Protein AF-A0A2A5T8N6-F1 (afdb_monomer_lite)

Organism: Eubacterium maltosivorans (NCBI:txid2041044)

Structure (mmCIF, N/CA/C/O backbone):
data_AF-A0A2A5T8N6-F1
#
_entry.id   AF-A0A2A5T8N6-F1
#
loop_
_atom_site.group_PDB
_atom_site.id
_atom_site.type_symbol
_atom_site.label_atom_id
_atom_site.label_alt_id
_atom_site.label_comp_id
_atom_site.label_asym_id
_atom_site.label_entity_id
_atom_site.label_seq_id
_atom_site.pdbx_PDB_ins_code
_atom_site.Cartn_x
_atom_site.Cartn_y
_atom_site.Cartn_z
_atom_site.occupancy
_atom_site.B_iso_or_equiv
_atom_site.auth_seq_id
_atom_site.auth_comp_id
_atom_site.auth_asym_id
_atom_site.auth_atom_id
_atom_site.pdbx_PDB_model_num
ATOM 1 N N . MET A 1 1 ? 2.665 5.094 18.261 1.00 73.38 1 MET A N 1
ATOM 2 C CA . MET A 1 1 ? 1.581 5.484 17.339 1.00 73.38 1 MET A CA 1
ATOM 3 C C . MET A 1 1 ? 0.689 4.276 17.241 1.00 73.38 1 MET A C 1
ATOM 5 O O . MET A 1 1 ? 1.236 3.207 17.013 1.00 73.38 1 MET A O 1
ATOM 9 N N . ASP A 1 2 ? -0.596 4.418 17.526 1.00 89.69 2 ASP A N 1
ATOM 10 C CA . ASP A 1 2 ? -1.548 3.313 17.413 1.00 89.69 2 ASP A CA 1
ATOM 11 C C . ASP A 1 2 ? -1.787 2.940 15.940 1.00 89.69 2 ASP A C 1
ATOM 13 O O . ASP A 1 2 ? -1.497 3.712 15.018 1.00 89.69 2 ASP A O 1
ATOM 17 N N . GLU A 1 3 ? -2.291 1.730 15.726 1.00 89.69 3 GLU A N 1
ATOM 18 C CA . GLU A 1 3 ? -2.516 1.113 14.420 1.00 89.69 3 GLU A CA 1
ATOM 19 C C . GLU A 1 3 ? -3.525 1.901 13.582 1.00 89.69 3 GLU A C 1
ATOM 21 O O . GLU A 1 3 ? -3.351 2.043 12.369 1.00 89.69 3 GLU A O 1
ATOM 26 N N . LYS A 1 4 ? -4.550 2.470 14.227 1.00 89.81 4 LYS A N 1
ATOM 27 C CA . LYS A 1 4 ? -5.560 3.298 13.563 1.00 89.81 4 LYS A CA 1
ATOM 28 C C . LYS A 1 4 ? -4.931 4.583 13.020 1.00 89.81 4 LYS A C 1
ATOM 30 O O . LYS A 1 4 ? -5.080 4.872 11.836 1.00 89.81 4 LYS A O 1
ATOM 35 N N . THR A 1 5 ? -4.141 5.284 13.833 1.00 92.88 5 THR A N 1
ATOM 36 C CA . THR A 1 5 ? -3.376 6.460 13.394 1.00 92.88 5 THR A CA 1
ATOM 37 C C . THR A 1 5 ? -2.372 6.109 12.284 1.00 92.88 5 THR A C 1
ATOM 39 O O . THR A 1 5 ? -2.135 6.916 11.383 1.00 92.88 5 THR A O 1
ATOM 42 N N . MET A 1 6 ? -1.769 4.911 12.306 1.00 94.00 6 MET A N 1
ATOM 43 C CA . MET A 1 6 ? -0.930 4.429 11.196 1.00 94.00 6 MET A CA 1
ATOM 44 C C . MET A 1 6 ? -1.714 4.285 9.895 1.00 94.00 6 MET A C 1
ATOM 46 O O . MET A 1 6 ? -1.288 4.827 8.875 1.00 94.00 6 MET A O 1
ATOM 50 N N . LEU A 1 7 ? -2.862 3.608 9.932 1.00 94.25 7 LEU A N 1
ATOM 51 C CA . LEU A 1 7 ? -3.712 3.433 8.758 1.00 94.25 7 LEU A CA 1
ATOM 52 C C . LEU A 1 7 ? -4.185 4.774 8.189 1.00 94.25 7 LEU A C 1
ATOM 54 O O . LEU A 1 7 ? -4.133 4.970 6.975 1.00 94.25 7 LEU A O 1
ATOM 58 N N . GLU A 1 8 ? -4.610 5.701 9.048 1.00 94.44 8 GLU A N 1
ATOM 59 C CA . GLU A 1 8 ? -5.041 7.043 8.643 1.00 94.44 8 GLU A CA 1
ATOM 60 C C . GLU A 1 8 ? -3.920 7.779 7.898 1.00 94.44 8 GLU A C 1
ATOM 62 O O . GLU A 1 8 ? -4.141 8.302 6.807 1.00 94.44 8 GLU A O 1
ATOM 67 N N . LYS A 1 9 ? -2.685 7.736 8.416 1.00 95.31 9 LYS A N 1
ATOM 68 C CA . LYS A 1 9 ? -1.523 8.348 7.752 1.00 95.31 9 LYS A CA 1
ATOM 69 C C . LYS A 1 9 ? -1.164 7.683 6.427 1.00 95.31 9 LYS A C 1
ATOM 71 O O . LYS A 1 9 ? -0.817 8.388 5.482 1.00 95.31 9 LYS A O 1
ATOM 76 N N . ILE A 1 10 ? -1.226 6.353 6.343 1.00 96.12 10 ILE A N 1
ATOM 77 C CA . ILE A 1 10 ? -0.968 5.623 5.091 1.00 96.12 10 ILE A CA 1
ATOM 78 C C . ILE A 1 10 ? -2.030 5.984 4.045 1.00 96.12 10 ILE A C 1
ATOM 80 O O . ILE A 1 10 ? -1.689 6.259 2.898 1.00 96.12 10 ILE A O 1
ATOM 84 N N . THR A 1 11 ? -3.300 6.039 4.449 1.00 95.06 11 THR A N 1
ATOM 85 C CA . THR A 1 11 ? -4.426 6.388 3.569 1.00 95.06 11 THR A CA 1
ATOM 86 C C . THR A 1 11 ? -4.297 7.824 3.066 1.00 95.06 11 THR A C 1
ATOM 88 O O . THR A 1 11 ? -4.325 8.056 1.861 1.00 95.06 11 THR A O 1
ATOM 91 N N . GLN A 1 12 ? -4.026 8.774 3.964 1.00 96.81 12 GLN A N 1
ATOM 92 C CA . GLN A 1 12 ? -3.786 10.175 3.611 1.00 96.81 12 GLN A CA 1
ATOM 93 C C . GLN A 1 12 ? -2.574 10.337 2.678 1.00 96.81 12 GLN A C 1
ATOM 95 O O . GLN A 1 12 ? -2.585 11.148 1.745 1.00 96.81 12 GLN A O 1
ATOM 100 N N . TYR A 1 13 ? -1.505 9.569 2.907 1.00 96.44 13 TYR A N 1
ATOM 101 C CA . TYR A 1 13 ? -0.359 9.544 2.003 1.00 96.44 13 TYR A CA 1
ATOM 102 C C . TYR A 1 13 ? -0.765 9.030 0.615 1.00 96.44 13 TYR A C 1
ATOM 104 O O . TYR A 1 13 ? -0.385 9.633 -0.388 1.00 96.44 13 TYR A O 1
ATOM 112 N N . GLY A 1 14 ? -1.572 7.966 0.559 1.00 95.94 14 GLY A N 1
ATOM 113 C CA . GLY A 1 14 ? -2.121 7.408 -0.674 1.00 95.94 14 GLY A CA 1
ATOM 114 C C . GLY A 1 14 ? -2.898 8.437 -1.493 1.00 95.94 14 GLY A C 1
ATOM 115 O O . GLY A 1 14 ? -2.574 8.678 -2.654 1.00 95.94 14 GLY A O 1
ATOM 116 N N . GLU A 1 15 ? -3.847 9.124 -0.858 1.00 95.69 15 GLU A N 1
ATOM 117 C CA . GLU A 1 15 ? -4.662 10.171 -1.487 1.00 95.69 15 GLU A CA 1
ATOM 118 C C . GLU A 1 15 ? -3.814 11.345 -1.993 1.00 95.69 15 GLU A C 1
ATOM 120 O O . GLU A 1 15 ? -3.926 11.744 -3.152 1.00 95.69 15 GLU A O 1
ATOM 125 N N . SER A 1 16 ? -2.916 11.871 -1.153 1.00 96.81 16 SER A N 1
ATOM 126 C CA . SER A 1 16 ? -2.060 13.012 -1.518 1.00 96.81 16 SER A CA 1
ATOM 127 C C . SER A 1 16 ? -1.088 12.716 -2.663 1.00 96.81 16 SER A C 1
ATOM 129 O O . SER A 1 16 ? -0.703 13.634 -3.385 1.00 96.81 16 SER A O 1
ATOM 131 N N . HIS A 1 17 ? -0.701 11.451 -2.848 1.00 94.31 17 HIS A N 1
ATOM 132 C CA . HIS A 1 17 ? 0.220 11.021 -3.903 1.00 94.31 17 HIS A CA 1
ATOM 133 C C . HIS A 1 17 ? -0.484 10.311 -5.068 1.00 94.31 17 HIS A C 1
ATOM 135 O O . HIS A 1 17 ? 0.196 9.866 -5.995 1.00 94.31 17 HIS A O 1
ATOM 141 N N . ASN A 1 18 ? -1.820 10.222 -5.043 1.00 94.56 18 ASN A N 1
ATOM 142 C CA . ASN A 1 18 ? -2.632 9.501 -6.022 1.00 94.56 18 ASN A CA 1
ATOM 143 C C . ASN A 1 18 ? -2.160 8.046 -6.230 1.00 94.56 18 ASN A C 1
ATOM 145 O O . ASN A 1 18 ? -1.940 7.595 -7.358 1.00 94.56 18 ASN A O 1
ATOM 149 N N . VAL A 1 19 ? -1.943 7.328 -5.125 1.00 94.88 19 VAL A N 1
ATOM 150 C CA . VAL A 1 19 ? -1.573 5.909 -5.120 1.00 94.88 19 VAL A CA 1
ATOM 151 C C . VAL A 1 19 ? -2.572 5.101 -4.305 1.00 94.88 19 VAL A C 1
ATOM 153 O O . VAL A 1 19 ? -2.949 5.479 -3.198 1.00 94.88 19 VAL A O 1
ATOM 156 N N . ASP A 1 20 ? -2.971 3.956 -4.850 1.00 96.44 20 ASP A N 1
ATOM 157 C CA . ASP A 1 20 ? -3.877 3.040 -4.164 1.00 96.44 20 ASP A CA 1
ATOM 158 C C . ASP A 1 20 ? -3.210 2.425 -2.925 1.00 96.44 20 ASP A C 1
ATOM 160 O O . ASP A 1 20 ? -1.995 2.195 -2.904 1.00 96.44 20 ASP A O 1
ATOM 164 N N . VAL A 1 21 ? -4.021 2.088 -1.922 1.00 96.19 21 VAL A N 1
ATOM 165 C CA . VAL A 1 21 ? -3.603 1.356 -0.720 1.00 96.19 21 VAL A CA 1
ATOM 166 C C . VAL A 1 21 ? -4.350 0.027 -0.668 1.00 96.19 21 VAL A C 1
ATOM 168 O O . VAL A 1 21 ? -5.578 -0.004 -0.675 1.00 96.19 21 VAL A O 1
ATOM 171 N N . TYR A 1 22 ? -3.613 -1.078 -0.591 1.00 95.81 22 TYR A N 1
ATOM 172 C CA . TYR A 1 22 ? -4.171 -2.427 -0.553 1.00 95.81 22 TYR A CA 1
ATOM 173 C C . TYR A 1 22 ? -3.859 -3.129 0.770 1.00 95.81 22 TYR A C 1
ATOM 175 O O . TYR A 1 22 ? -2.759 -3.013 1.300 1.00 95.81 22 TYR A O 1
ATOM 183 N N . GLY A 1 23 ? -4.810 -3.920 1.273 1.00 94.19 23 GLY A N 1
ATOM 184 C CA . GLY A 1 23 ? -4.582 -4.842 2.396 1.00 94.19 23 GLY A CA 1
ATOM 185 C C . GLY A 1 23 ? -3.965 -6.186 1.984 1.00 94.19 23 GLY A C 1
ATOM 186 O O . GLY A 1 23 ? -3.429 -6.905 2.817 1.00 94.19 23 GLY A O 1
ATOM 187 N N . HIS A 1 24 ? -4.034 -6.540 0.698 1.00 93.75 24 HIS A N 1
ATOM 188 C CA . HIS A 1 24 ? -3.455 -7.762 0.134 1.00 93.75 24 HIS A CA 1
ATOM 189 C C . HIS A 1 24 ? -2.817 -7.472 -1.226 1.00 93.75 24 HIS A C 1
ATOM 191 O O . HIS A 1 24 ? -3.216 -6.534 -1.911 1.00 93.75 24 HIS A O 1
ATOM 197 N N . MET A 1 25 ? -1.831 -8.278 -1.628 1.00 95.75 25 MET A N 1
ATOM 198 C CA . MET A 1 25 ? -1.145 -8.101 -2.910 1.00 95.75 25 MET A CA 1
ATOM 199 C C . MET A 1 25 ? -2.121 -8.310 -4.083 1.00 95.75 25 MET A C 1
ATOM 201 O O . MET A 1 25 ? -2.659 -9.413 -4.218 1.00 95.75 25 MET A O 1
ATOM 205 N N . PRO A 1 26 ? -2.325 -7.313 -4.964 1.00 95.19 26 PRO A N 1
ATOM 206 C CA . PRO A 1 26 ? -3.108 -7.502 -6.178 1.00 95.19 26 PRO A CA 1
ATOM 207 C C . PRO A 1 26 ? -2.402 -8.445 -7.171 1.00 95.19 26 PRO A C 1
ATOM 209 O O . PRO A 1 26 ? -1.167 -8.480 -7.225 1.00 95.19 26 PRO A O 1
ATOM 212 N N . PRO A 1 27 ? -3.142 -9.179 -8.019 1.00 94.38 27 PRO A N 1
ATOM 213 C CA . PRO A 1 27 ? -2.546 -10.024 -9.052 1.00 94.38 27 PRO A CA 1
ATOM 214 C C . PRO A 1 27 ? -1.625 -9.240 -9.996 1.00 94.38 27 PRO A C 1
ATOM 216 O O . PRO A 1 27 ? -1.971 -8.159 -10.470 1.00 94.38 27 PRO A O 1
ATOM 219 N N . GLY A 1 28 ? -0.449 -9.797 -10.293 1.00 93.81 28 GLY A N 1
ATOM 220 C CA . GLY A 1 28 ? 0.537 -9.172 -11.183 1.00 93.81 28 GLY A CA 1
ATOM 221 C C . GLY A 1 28 ? 1.352 -8.043 -10.545 1.00 93.81 28 GLY A C 1
ATOM 222 O O . GLY A 1 28 ? 2.181 -7.440 -11.226 1.00 93.81 28 GLY A O 1
ATOM 223 N N . TYR A 1 29 ? 1.150 -7.762 -9.254 1.00 96.94 29 TYR A N 1
ATOM 224 C CA . TYR A 1 29 ? 1.977 -6.826 -8.506 1.00 96.94 29 TYR A CA 1
ATOM 225 C C . TYR A 1 29 ? 3.088 -7.551 -7.745 1.00 96.94 29 TYR A C 1
ATOM 227 O O . TYR A 1 29 ? 2.966 -8.713 -7.359 1.00 96.94 29 TYR A O 1
ATOM 235 N N . SER A 1 30 ? 4.186 -6.840 -7.514 1.00 95.94 30 SER A N 1
ATOM 236 C CA . SER A 1 30 ? 5.302 -7.299 -6.693 1.00 95.94 30 SER A CA 1
ATOM 237 C C . SER A 1 30 ? 5.851 -6.160 -5.841 1.00 95.94 30 SER A C 1
ATOM 239 O O . SER A 1 30 ? 5.766 -4.991 -6.231 1.00 95.94 30 SER A O 1
ATOM 241 N N . ILE A 1 31 ? 6.469 -6.503 -4.708 1.00 95.50 31 ILE A N 1
ATOM 242 C CA . ILE A 1 31 ? 7.204 -5.553 -3.861 1.00 95.50 31 ILE A CA 1
ATOM 243 C C . ILE A 1 31 ? 8.293 -4.857 -4.684 1.00 95.50 31 ILE A C 1
ATOM 245 O O . ILE A 1 31 ? 8.943 -5.475 -5.529 1.00 95.50 31 ILE A O 1
ATOM 249 N N . VAL A 1 32 ? 8.494 -3.564 -4.433 1.00 93.62 32 VAL A N 1
ATOM 250 C CA . VAL A 1 32 ? 9.598 -2.777 -4.986 1.00 93.62 32 VAL A CA 1
ATOM 251 C C . VAL A 1 32 ? 10.767 -2.822 -3.991 1.00 93.62 32 VAL A C 1
ATOM 253 O O . VAL A 1 32 ? 10.747 -2.086 -3.002 1.00 93.62 32 VAL A O 1
ATOM 256 N N . PRO A 1 33 ? 11.789 -3.671 -4.208 1.00 87.62 33 PRO A N 1
ATOM 257 C CA . PRO A 1 33 ? 12.889 -3.819 -3.260 1.00 87.62 33 PRO A CA 1
ATOM 258 C C . PRO A 1 33 ? 13.689 -2.517 -3.129 1.00 87.62 33 PRO A C 1
ATOM 260 O O . PRO A 1 33 ? 13.925 -1.816 -4.114 1.00 87.62 33 PRO A O 1
ATOM 263 N N . GLY A 1 34 ? 14.107 -2.198 -1.902 1.00 85.12 34 GLY A N 1
ATOM 264 C CA . GLY A 1 34 ? 14.916 -1.012 -1.595 1.00 85.12 34 GLY A CA 1
ATOM 265 C C . GLY A 1 34 ? 14.147 0.315 -1.553 1.00 85.12 34 GLY A C 1
ATOM 266 O O . GLY A 1 34 ? 14.760 1.360 -1.355 1.00 85.12 34 GLY A O 1
ATOM 267 N N . ALA A 1 35 ? 12.820 0.307 -1.717 1.00 87.31 35 ALA A N 1
ATOM 268 C CA . ALA A 1 35 ? 12.002 1.513 -1.631 1.00 87.31 35 ALA A CA 1
ATOM 269 C C . ALA A 1 35 ? 11.671 1.868 -0.167 1.00 87.31 35 ALA A C 1
ATOM 271 O O . ALA A 1 35 ? 10.598 1.544 0.334 1.00 87.31 35 ALA A O 1
ATOM 272 N N . SER A 1 36 ? 12.591 2.560 0.511 1.00 87.06 36 SER A N 1
ATOM 273 C CA . SER A 1 36 ? 12.467 2.961 1.925 1.00 87.06 36 SER A CA 1
ATOM 274 C C . SER A 1 36 ? 11.582 4.189 2.178 1.00 87.06 36 SER A C 1
ATOM 276 O O . SER A 1 36 ? 11.433 4.613 3.319 1.00 87.06 36 SER A O 1
ATOM 278 N N . THR A 1 37 ? 11.002 4.780 1.130 1.00 92.00 37 THR A N 1
ATOM 279 C CA . THR A 1 37 ? 10.142 5.972 1.227 1.00 92.00 37 THR A CA 1
ATOM 280 C C . THR A 1 37 ? 8.672 5.646 1.483 1.00 92.00 37 THR A C 1
ATOM 282 O O . THR A 1 37 ? 7.851 6.560 1.527 1.00 92.00 37 THR A O 1
ATOM 285 N N . ALA A 1 38 ? 8.312 4.365 1.599 1.00 93.56 38 ALA A N 1
ATOM 286 C CA . ALA A 1 38 ? 6.960 3.979 1.982 1.00 93.56 38 ALA A CA 1
ATOM 287 C C . ALA A 1 38 ? 6.676 4.428 3.429 1.00 93.56 38 ALA A C 1
ATOM 289 O O . ALA A 1 38 ? 7.563 4.328 4.284 1.00 93.56 38 ALA A O 1
ATOM 290 N N . PRO A 1 39 ? 5.459 4.908 3.734 1.00 94.69 39 PRO A N 1
ATOM 291 C CA . PRO A 1 39 ? 5.052 5.144 5.112 1.00 94.69 39 PRO A CA 1
ATOM 292 C C . PRO A 1 39 ? 5.199 3.878 5.970 1.00 94.69 39 PRO A C 1
ATOM 294 O O . PRO A 1 39 ? 4.934 2.766 5.505 1.00 94.69 39 PRO A O 1
ATOM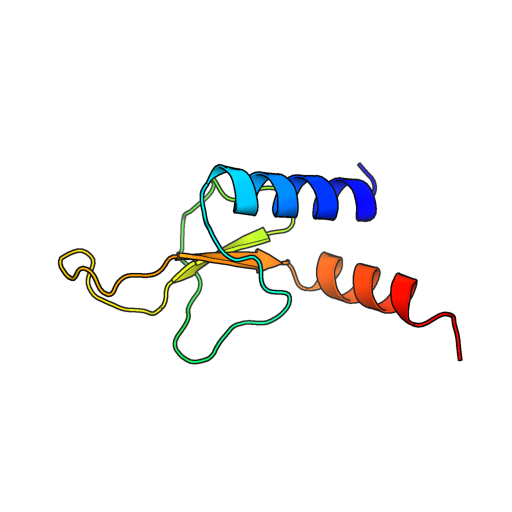 297 N N . VAL A 1 40 ? 5.584 4.047 7.238 1.00 93.81 40 VAL A N 1
ATOM 298 C CA . VAL A 1 40 ? 5.707 2.940 8.204 1.00 93.81 40 VAL A CA 1
ATOM 299 C C . VAL A 1 40 ? 4.395 2.156 8.281 1.00 93.81 40 VAL A C 1
ATOM 301 O O . VAL A 1 40 ? 3.333 2.756 8.419 1.00 93.81 40 VAL A O 1
ATOM 304 N N . GLY A 1 41 ? 4.484 0.824 8.211 1.00 94.19 41 GLY A N 1
ATOM 305 C CA . GLY A 1 41 ? 3.319 -0.065 8.140 1.00 94.19 41 GLY A CA 1
ATOM 306 C C . GLY A 1 41 ? 2.850 -0.369 6.715 1.00 94.19 41 GLY A C 1
ATOM 307 O O . GLY A 1 41 ? 1.828 -1.031 6.544 1.00 94.19 41 GLY A O 1
ATOM 308 N N . SER A 1 42 ? 3.589 0.080 5.696 1.00 95.69 42 SER A N 1
ATOM 309 C CA . SER A 1 42 ? 3.325 -0.243 4.294 1.00 95.69 42 SER A CA 1
ATOM 310 C C . SER A 1 42 ? 4.604 -0.443 3.478 1.00 95.69 42 SER A C 1
ATOM 312 O O . SER A 1 42 ? 5.680 0.026 3.853 1.00 95.69 42 SER A O 1
ATOM 314 N N . ALA A 1 43 ? 4.468 -1.091 2.324 1.00 96.69 43 ALA A N 1
ATOM 315 C CA . ALA A 1 4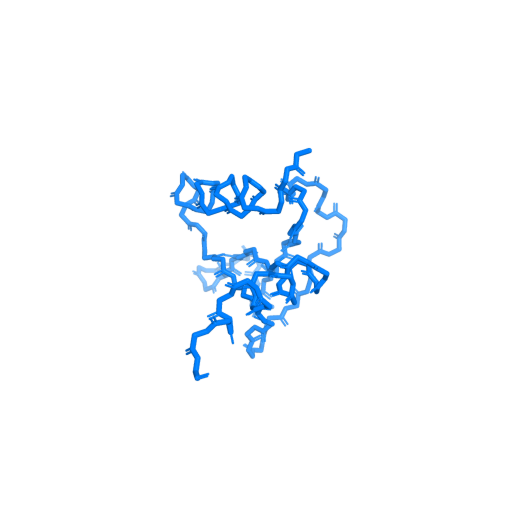3 ? 5.526 -1.283 1.344 1.00 96.69 43 ALA A CA 1
ATOM 316 C C . ALA A 1 43 ? 5.071 -0.855 -0.057 1.00 96.69 43 ALA A C 1
ATOM 318 O O . ALA A 1 43 ? 3.910 -1.020 -0.436 1.00 96.69 43 ALA A O 1
ATOM 319 N N . TRP A 1 44 ? 6.002 -0.346 -0.866 1.00 97.19 44 TRP A N 1
ATOM 320 C CA . TRP A 1 44 ? 5.731 -0.057 -2.273 1.00 97.19 44 TRP A CA 1
ATOM 321 C C . TRP A 1 44 ? 5.573 -1.342 -3.083 1.00 97.19 44 TRP A C 1
ATOM 323 O O . TRP A 1 44 ? 6.439 -2.218 -3.051 1.00 97.19 44 TRP A O 1
ATOM 333 N N . ILE A 1 45 ? 4.522 -1.398 -3.897 1.00 97.00 45 ILE A N 1
ATOM 334 C CA . ILE A 1 45 ? 4.289 -2.444 -4.894 1.00 97.00 45 ILE A CA 1
ATOM 335 C C . ILE A 1 45 ? 4.166 -1.845 -6.296 1.00 97.00 45 ILE A C 1
ATOM 337 O O . ILE A 1 45 ? 3.831 -0.670 -6.463 1.00 97.00 45 ILE A O 1
ATOM 341 N N . CYS A 1 46 ? 4.443 -2.640 -7.329 1.00 95.75 46 CYS A N 1
ATOM 342 C CA . CYS A 1 46 ? 4.221 -2.242 -8.719 1.00 95.75 46 CYS A CA 1
ATOM 343 C C . CYS A 1 46 ? 3.720 -3.400 -9.577 1.00 95.75 46 CYS A C 1
ATOM 345 O O . CYS A 1 46 ? 4.085 -4.542 -9.326 1.00 95.75 46 CYS A O 1
ATOM 347 N N . ASN A 1 47 ? 2.961 -3.092 -10.628 1.00 95.75 47 ASN A N 1
ATOM 348 C CA . ASN A 1 47 ? 2.356 -4.067 -11.548 1.00 95.75 47 ASN A CA 1
ATOM 349 C C . ASN A 1 47 ? 3.339 -4.734 -12.538 1.00 95.75 47 ASN A C 1
ATOM 351 O O . ASN A 1 47 ? 2.930 -5.192 -13.603 1.00 95.75 47 ASN A O 1
ATOM 355 N N . GLY A 1 48 ? 4.647 -4.689 -12.267 1.00 91.12 48 GLY A N 1
ATOM 356 C CA . GLY A 1 48 ? 5.683 -5.288 -13.117 1.00 91.12 48 GLY A CA 1
ATOM 357 C C . GLY A 1 48 ? 5.890 -4.644 -14.498 1.00 91.12 48 GLY A C 1
ATOM 358 O O . GLY A 1 48 ? 6.827 -5.015 -15.201 1.00 91.12 48 GLY A O 1
ATOM 359 N N . LYS A 1 49 ? 5.077 -3.657 -14.898 1.00 92.50 49 LYS A N 1
ATOM 360 C CA . LYS A 1 49 ? 5.205 -2.988 -16.201 1.00 92.50 49 LYS A CA 1
ATOM 361 C C . LYS A 1 49 ? 6.485 -2.148 -16.295 1.00 92.50 49 LYS A C 1
ATOM 363 O O . LYS A 1 49 ? 7.027 -1.643 -15.296 1.00 92.50 49 LYS A O 1
ATOM 368 N N . SER A 1 50 ? 6.970 -2.003 -17.529 1.00 87.81 50 SER A N 1
ATOM 369 C CA . SER A 1 50 ? 8.194 -1.266 -17.857 1.00 87.81 50 SER A CA 1
ATOM 370 C C . SER A 1 50 ? 8.148 0.164 -17.317 1.00 87.81 50 SER A C 1
ATOM 372 O O . SER A 1 50 ? 7.110 0.815 -17.325 1.00 87.81 50 SER A O 1
ATOM 374 N N . ARG A 1 51 ? 9.292 0.695 -16.869 1.00 84.44 51 ARG A N 1
ATOM 375 C CA . ARG A 1 51 ? 9.400 2.116 -16.482 1.00 84.44 51 ARG A CA 1
ATOM 376 C C . ARG A 1 51 ? 9.224 3.070 -17.665 1.00 84.44 51 ARG A C 1
ATOM 378 O O . ARG A 1 51 ? 8.948 4.237 -17.439 1.00 84.44 51 ARG A O 1
ATOM 385 N N . PHE A 1 52 ? 9.391 2.563 -18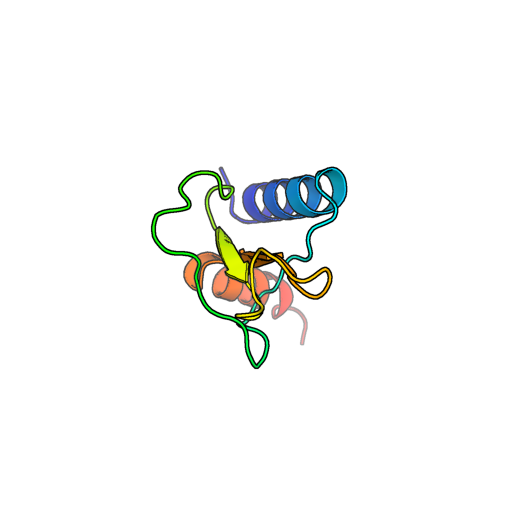.884 1.00 88.06 52 PHE A N 1
ATOM 386 C CA . PHE A 1 52 ? 9.270 3.324 -20.126 1.00 88.06 52 PHE A CA 1
ATOM 387 C C . PHE A 1 52 ? 7.878 3.206 -20.764 1.00 88.06 52 PHE A C 1
ATOM 389 O O . PHE A 1 52 ? 7.673 3.722 -21.853 1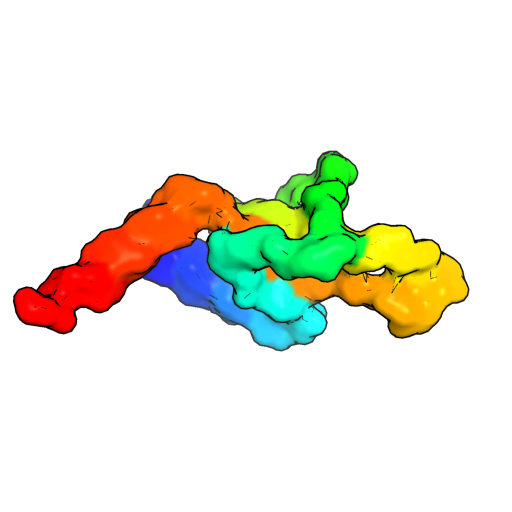.00 88.06 52 PHE A O 1
ATOM 396 N N . SER A 1 53 ? 6.943 2.499 -20.118 1.00 86.62 53 SER A N 1
ATOM 397 C CA . SER A 1 53 ? 5.544 2.429 -20.547 1.00 86.62 53 SER A CA 1
ATOM 398 C C . SER A 1 53 ? 4.664 3.263 -19.624 1.00 86.62 53 SER A C 1
ATOM 400 O O . SER A 1 53 ? 4.813 3.163 -18.402 1.00 86.62 53 SER A O 1
ATOM 402 N N . ASP A 1 54 ? 3.665 3.942 -20.183 1.00 87.25 54 ASP A N 1
ATOM 403 C CA . ASP A 1 54 ? 2.620 4.649 -19.423 1.00 87.25 54 ASP A CA 1
ATOM 404 C C . ASP A 1 54 ? 1.673 3.702 -18.655 1.00 87.25 54 ASP A C 1
ATOM 406 O O . ASP A 1 54 ? 0.786 4.124 -17.918 1.00 87.25 54 ASP A O 1
ATOM 410 N N . GLU A 1 55 ? 1.872 2.389 -18.783 1.00 91.62 55 GLU A N 1
ATOM 411 C CA . GLU A 1 55 ? 1.109 1.356 -18.081 1.00 91.62 55 GLU A CA 1
ATOM 412 C C . GLU A 1 55 ? 1.615 1.072 -16.656 1.00 91.62 55 GLU A C 1
ATOM 414 O O . GLU A 1 55 ? 1.007 0.277 -15.929 1.00 91.62 55 GLU A O 1
ATOM 419 N N . ARG A 1 56 ? 2.752 1.652 -16.242 1.00 91.12 56 ARG A N 1
ATOM 420 C CA . ARG A 1 56 ? 3.338 1.364 -14.929 1.00 91.12 56 ARG A CA 1
ATOM 421 C C . ARG A 1 56 ? 2.511 1.979 -13.812 1.00 91.12 56 ARG A C 1
ATOM 423 O O . ARG A 1 56 ? 2.425 3.193 -13.684 1.00 91.12 56 ARG A O 1
ATOM 430 N N . ARG A 1 57 ? 2.006 1.123 -12.925 1.00 93.44 57 ARG A N 1
ATOM 431 C CA . ARG A 1 57 ? 1.270 1.532 -11.723 1.00 93.44 57 ARG A CA 1
ATOM 432 C C . ARG A 1 57 ? 2.050 1.160 -10.472 1.00 93.44 57 ARG A C 1
ATOM 434 O O . ARG A 1 57 ? 2.624 0.070 -10.393 1.00 93.44 57 ARG A O 1
ATOM 441 N N . LYS A 1 58 ? 2.081 2.080 -9.508 1.00 94.75 58 LYS A N 1
ATOM 442 C CA . LYS A 1 58 ? 2.5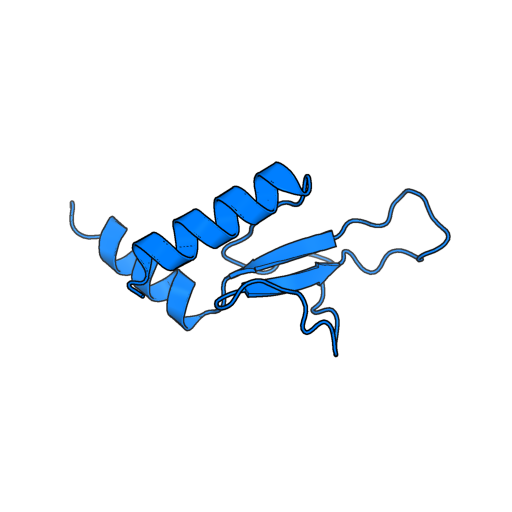96 1.856 -8.153 1.00 94.75 58 LYS A CA 1
ATOM 443 C C . LYS A 1 58 ? 1.449 1.979 -7.160 1.00 94.75 58 LYS A C 1
ATOM 445 O O . LYS A 1 58 ? 0.516 2.733 -7.405 1.00 94.75 58 LYS A O 1
ATOM 450 N N . ALA A 1 59 ? 1.553 1.256 -6.061 1.00 96.88 59 ALA A N 1
ATOM 451 C CA . ALA A 1 59 ? 0.605 1.315 -4.962 1.00 96.88 59 ALA A CA 1
ATOM 452 C C . ALA A 1 59 ? 1.324 1.011 -3.645 1.00 96.88 59 ALA A C 1
ATOM 454 O O . ALA A 1 59 ? 2.490 0.597 -3.650 1.00 96.88 59 ALA A O 1
ATOM 455 N N . LEU A 1 60 ? 0.631 1.211 -2.533 1.00 97.38 60 LEU A N 1
ATOM 456 C CA . LEU A 1 60 ? 1.070 0.798 -1.210 1.00 97.38 60 LEU A CA 1
ATOM 457 C C . LEU A 1 60 ? 0.355 -0.492 -0.810 1.00 97.38 60 LEU A C 1
ATOM 459 O O . LEU A 1 60 ? -0.844 -0.649 -1.029 1.00 97.38 60 LEU A O 1
ATOM 463 N N . LEU A 1 61 ? 1.098 -1.412 -0.212 1.00 97.19 61 LEU A N 1
ATOM 464 C CA . LEU A 1 61 ? 0.578 -2.621 0.412 1.00 97.19 61 LEU A CA 1
ATOM 465 C C . LEU A 1 61 ? 0.769 -2.500 1.919 1.00 97.19 61 LEU A C 1
ATOM 467 O O . LEU A 1 61 ? 1.886 -2.245 2.361 1.00 97.19 61 LEU A O 1
ATOM 471 N N . LEU A 1 62 ? -0.296 -2.677 2.695 1.00 96.50 62 LEU A N 1
ATOM 472 C CA . LEU A 1 62 ? -0.204 -2.724 4.151 1.00 96.50 62 LEU A CA 1
ATOM 473 C C . LEU A 1 62 ? 0.609 -3.943 4.589 1.00 96.50 62 LEU A C 1
ATOM 475 O O . LEU A 1 62 ? 0.463 -5.037 4.042 1.00 96.50 62 LEU A O 1
ATOM 479 N N . GLU A 1 63 ? 1.449 -3.756 5.601 1.00 95.06 63 GLU A N 1
ATOM 480 C CA . GLU A 1 63 ? 2.172 -4.863 6.216 1.00 95.06 63 GLU A CA 1
ATOM 481 C C . GLU A 1 63 ? 1.190 -5.858 6.865 1.00 95.06 63 GLU A C 1
ATOM 483 O O . GLU A 1 63 ? 0.185 -5.431 7.451 1.00 95.06 63 GLU A O 1
ATOM 488 N N . PRO A 1 64 ? 1.475 -7.177 6.840 1.00 92.44 64 PRO A N 1
ATOM 489 C CA . PRO A 1 64 ? 0.551 -8.191 7.348 1.00 92.44 64 PRO A CA 1
ATOM 490 C C . PRO A 1 64 ? 0.106 -7.944 8.794 1.00 92.44 64 PRO A C 1
ATOM 492 O O . PRO A 1 64 ? -1.075 -8.054 9.109 1.00 92.44 64 PRO A O 1
ATOM 495 N N . TRP A 1 65 ? 1.028 -7.540 9.672 1.00 91.38 65 TRP A N 1
ATOM 496 C CA . TRP A 1 65 ? 0.724 -7.281 11.082 1.00 91.38 65 TRP A CA 1
ATOM 497 C C . TRP A 1 65 ? -0.229 -6.097 11.287 1.00 91.38 65 TRP A C 1
ATOM 499 O O . TRP A 1 65 ? -0.977 -6.096 12.260 1.00 91.38 65 TRP A O 1
ATOM 509 N N . LEU A 1 66 ? -0.224 -5.100 10.396 1.00 92.50 66 LEU A N 1
ATOM 510 C CA . LEU A 1 66 ? -1.132 -3.955 10.469 1.00 92.50 66 LEU A CA 1
ATOM 511 C C . LEU A 1 66 ? -2.509 -4.339 9.919 1.00 92.50 66 LEU A C 1
ATOM 513 O O . LEU A 1 66 ? -3.531 -4.052 10.539 1.00 92.50 66 LEU A O 1
ATOM 517 N N . TRP A 1 67 ? -2.537 -5.047 8.787 1.00 90.00 67 TRP A N 1
ATOM 518 C CA . TRP A 1 67 ? -3.775 -5.510 8.162 1.00 90.00 67 TRP A CA 1
ATOM 519 C C . TRP A 1 67 ? -4.578 -6.467 9.052 1.00 90.00 67 TRP A C 1
ATOM 521 O O . TRP A 1 67 ? -5.790 -6.300 9.201 1.00 90.00 67 TRP A O 1
ATOM 531 N N . GLU A 1 68 ? -3.919 -7.445 9.681 1.00 87.44 68 GLU A N 1
ATOM 532 C CA . GLU A 1 68 ? -4.591 -8.389 10.584 1.00 87.44 68 GLU A CA 1
ATOM 533 C C . GLU A 1 68 ? -5.191 -7.687 11.812 1.00 87.44 68 GLU A C 1
ATOM 535 O O . GLU A 1 68 ? -6.305 -8.013 12.222 1.00 87.44 68 GLU A O 1
ATOM 540 N N . GLN A 1 69 ? -4.513 -6.672 12.354 1.00 83.62 69 GLN A N 1
ATOM 541 C CA . GLN A 1 69 ? -5.023 -5.892 13.486 1.00 83.62 69 GLN A CA 1
ATOM 542 C C . GLN A 1 69 ? -6.225 -5.022 13.098 1.00 83.62 69 GLN A C 1
ATOM 544 O O . GLN A 1 69 ? -7.214 -4.991 13.828 1.00 83.62 69 GLN A O 1
ATOM 549 N N . ILE A 1 70 ? -6.200 -4.391 11.919 1.00 80.94 70 ILE A N 1
ATOM 550 C CA . ILE A 1 70 ? -7.349 -3.629 11.403 1.00 80.94 70 ILE A CA 1
ATOM 551 C C . ILE A 1 70 ? -8.566 -4.543 11.224 1.00 80.94 70 ILE A C 1
ATOM 553 O O . ILE A 1 70 ? -9.663 -4.195 11.665 1.00 80.94 70 ILE A O 1
ATOM 557 N N . LYS A 1 71 ? -8.384 -5.730 10.629 1.00 81.88 71 LYS A N 1
ATOM 558 C CA . LYS A 1 71 ? -9.469 -6.714 10.487 1.00 81.88 71 LYS A CA 1
ATOM 559 C C . LYS A 1 71 ? -10.010 -7.170 11.840 1.00 81.88 71 LYS A C 1
ATOM 561 O O . LYS A 1 71 ? -11.224 -7.253 12.002 1.00 81.88 71 LYS A O 1
ATOM 566 N N . ALA A 1 72 ? -9.139 -7.435 12.815 1.00 75.69 72 ALA A N 1
ATOM 567 C CA . ALA A 1 72 ? -9.552 -7.837 14.158 1.00 75.69 72 ALA A CA 1
ATOM 568 C C . ALA A 1 72 ? -10.385 -6.748 14.860 1.00 75.69 72 ALA A C 1
ATOM 570 O O . ALA A 1 72 ? -11.381 -7.064 15.508 1.00 75.69 72 ALA A O 1
ATOM 571 N N . CYS A 1 73 ? -10.046 -5.468 14.671 1.00 59.94 73 CYS A N 1
ATOM 572 C CA . CYS A 1 73 ? -10.837 -4.344 15.181 1.00 59.94 73 CYS A CA 1
ATOM 573 C C . CYS A 1 73 ? -12.192 -4.170 14.469 1.00 59.94 73 CYS A C 1
ATOM 575 O O . CYS A 1 73 ? -13.123 -3.634 15.065 1.00 59.94 73 CYS A O 1
ATOM 577 N N . GLN A 1 74 ? -12.319 -4.602 13.210 1.00 61.34 74 GLN A N 1
ATOM 578 C CA . GLN A 1 74 ? -13.561 -4.506 12.428 1.00 61.34 74 GLN A CA 1
ATOM 579 C C . GLN A 1 74 ? -14.485 -5.728 12.598 1.00 61.34 74 GLN A C 1
ATOM 581 O O . GLN A 1 74 ? -15.681 -5.624 12.346 1.00 61.34 74 GLN A O 1
ATOM 586 N N . GLY A 1 75 ? -13.957 -6.870 13.051 1.00 52.75 75 GLY A N 1
ATOM 587 C CA . GLY A 1 75 ? -14.687 -8.137 13.204 1.00 52.75 75 GLY A CA 1
ATOM 588 C C . GLY A 1 75 ? -15.416 -8.345 14.539 1.00 52.75 75 GLY A C 1
ATOM 589 O O . GLY A 1 75 ? -15.934 -9.430 14.774 1.00 52.75 75 GLY A O 1
ATOM 590 N N . GLY A 1 76 ? -15.465 -7.342 15.420 1.00 46.16 76 GLY A N 1
ATOM 591 C CA . GLY A 1 76 ? -16.121 -7.409 16.735 1.00 46.16 76 GLY A CA 1
ATOM 592 C C . GLY A 1 76 ? -17.591 -6.970 16.755 1.00 46.16 76 GLY A C 1
ATOM 593 O O . GLY A 1 76 ? -18.029 -6.386 17.743 1.00 46.16 76 GLY A O 1
ATOM 594 N N . ALA A 1 77 ? -18.336 -7.184 15.670 1.00 44.28 77 ALA A N 1
ATOM 595 C CA . ALA A 1 77 ? -19.779 -6.958 15.604 1.00 44.28 77 ALA A CA 1
ATOM 596 C C . ALA A 1 77 ? -20.422 -8.069 14.762 1.00 44.28 77 ALA A C 1
ATOM 598 O O . ALA A 1 77 ? -20.605 -7.928 13.553 1.00 44.28 77 ALA A O 1
ATOM 599 N N . GLY A 1 78 ? -20.710 -9.193 15.412 1.00 37.09 78 GLY A N 1
ATOM 600 C CA . GLY A 1 78 ? -21.461 -10.321 14.870 1.00 37.09 78 GLY A CA 1
ATOM 601 C C . GLY A 1 78 ? -22.152 -11.056 15.998 1.00 37.09 78 GLY A C 1
ATOM 602 O O . GLY A 1 78 ? -21.446 -11.362 16.984 1.00 37.09 78 GLY A O 1
#

pLDDT: mean 89.11, std 12.41, range [37.09, 97.38]

Radius of gyration: 13.54 Å; chains: 1; bounding box: 36×23×38 Å

Sequence (78 aa):
MDEKTMLEKITQYGESHNVDVYGHMPPGYSIVPGASTAPVGSAWICNGKSRFSDERRKALLLEPWLWEQIKACQGGAG

Secondary structure (DSSP, 8-state):
--HHHHHHHHHHHHHHHT-EEESSPPTT-EE-TT-TTSPTTEEEEE-S--TTSTT--EEEEE-HHHHHHHHHHHS---

Foldseek 3Di:
DDLVVQVVVQVVVCVVVVAAEEQDDDPQK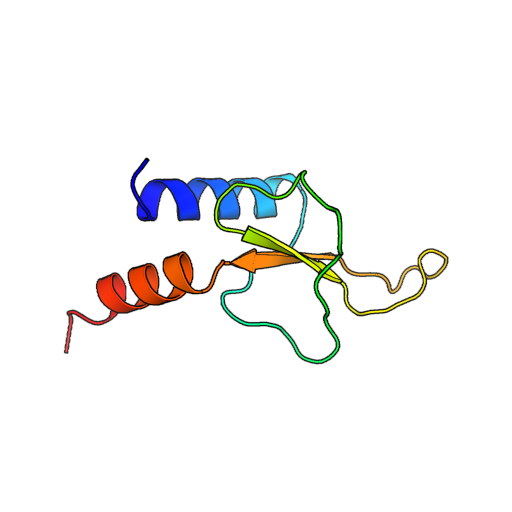DFDPPPPVRRPQWTKIWNPDDPPDPPIHIHIYGDNVSSVVVVVVVPPPD